Protein AF-A0A5J9UA77-F1 (afdb_monomer)

Mean predicted aligned error: 9.53 Å

Solvent-accessible surface area (backbone atoms only — not comparable to full-atom values): 4554 Å² total; per-residue (Å²): 77,83,51,65,86,88,88,50,75,66,58,54,56,49,48,57,51,51,35,47,75,71,76,45,79,92,43,44,56,68,57,50,50,51,52,45,46,76,74,63,32,78,47,73,47,81,40,73,80,55,71,86,36,55,48,77,50,73,30,78,67,82,69,79,78,77,71,81,78,83,126

Foldseek 3Di:
DQDDDDDDPVVVVVVQVVCVVVVHHDDDPVVVVVVLVVVQFDDWDWAPPPPRDIDIDTHNDDDPPPDPPDD

InterPro domains:
  IPR029063 S-adenosyl-L-methionine-dependent methyltransferase superfamily [G3DSA:3.40.50.150] (5-58)

Secondary structure (DSSP, 8-state):
-----SS-HHHHHHHHHHHHHTT-----HHHHHHHHHHTT-SEEEEEEEETTEEEEEEESS----------

Radius of gyration: 15.51 Å; Cα contacts (8 Å, |Δi|>4): 72; chains: 1; bounding box: 34×34×33 Å

Sequence (71 aa):
AKFTLLVNRDVHAFFDLYIVIVNGIERDEQEWKRISFEAGFRDYKIMPRLGFRSIIEDCATCQPKSSNISH

pLDDT: mean 78.32, std 15.91, range [44.25, 95.94]

Nearest PDB structures (foldseek):
  5icg-assembly1_A-2  TM=7.929E-01  e=3.863E-02  Thalictrum flavum subsp. glaucum
  5icc-assembly1_A  TM=8.130E-01  e=8.113E-02  Thalictrum flavum subsp. glaucum
  6vy1-assembly1_a  TM=3.204E-01  e=6.960E+00  Methanocaldococcus jannaschii DSM 2661

Organism: NCBI:txid38414

Structure (mmCIF, N/CA/C/O backbone):
data_AF-A0A5J9UA77-F1
#
_entry.id   AF-A0A5J9UA77-F1
#
loop_
_atom_site.group_PDB
_atom_site.id
_atom_site.type_symbol
_atom_site.label_atom_id
_atom_site.label_alt_id
_atom_site.label_comp_id
_atom_site.label_asym_id
_atom_site.label_entity_id
_atom_site.label_seq_id
_atom_site.pdbx_PDB_ins_code
_atom_site.Cartn_x
_atom_site.Cartn_y
_atom_site.Cartn_z
_atom_site.occupancy
_atom_site.B_iso_or_equiv
_atom_site.auth_seq_id
_atom_site.auth_comp_id
_atom_site.auth_asym_id
_atom_site.auth_atom_id
_atom_site.pdbx_PDB_model_num
ATOM 1 N N . ALA A 1 1 ? 1.245 -1.971 0.166 1.00 47.47 1 ALA A N 1
ATOM 2 C CA . ALA A 1 1 ? 1.629 -3.227 0.820 1.00 47.47 1 ALA A CA 1
ATOM 3 C C . ALA A 1 1 ? 2.206 -4.121 -0.258 1.00 47.47 1 ALA A C 1
ATOM 5 O O . ALA A 1 1 ? 1.525 -4.316 -1.260 1.00 47.47 1 ALA A O 1
ATOM 6 N N . LYS A 1 2 ? 3.429 -4.633 -0.077 1.00 51.59 2 LYS A N 1
ATOM 7 C CA . LYS A 1 2 ? 4.099 -5.562 -1.006 1.00 51.59 2 LYS A CA 1
ATOM 8 C C . LYS A 1 2 ? 3.513 -6.970 -0.898 1.00 51.59 2 LYS A C 1
ATOM 10 O O . LYS A 1 2 ? 4.204 -7.945 -0.635 1.00 51.59 2 LYS A O 1
ATOM 15 N N . PHE A 1 3 ? 2.200 -7.053 -1.034 1.00 55.91 3 PHE A N 1
ATOM 16 C CA . PHE A 1 3 ? 1.448 -8.291 -1.002 1.00 55.91 3 PHE A CA 1
ATOM 17 C C . PHE A 1 3 ? 0.724 -8.401 -2.330 1.00 55.91 3 PHE A C 1
ATOM 19 O O . PHE A 1 3 ? -0.383 -7.892 -2.472 1.00 55.91 3 PHE A O 1
ATOM 26 N N . THR A 1 4 ? 1.398 -8.992 -3.318 1.00 49.97 4 THR A N 1
ATOM 27 C CA . THR A 1 4 ? 0.877 -10.071 -4.176 1.00 49.97 4 THR A CA 1
ATOM 28 C C . THR A 1 4 ? 2.002 -10.552 -5.101 1.00 49.97 4 THR A C 1
ATOM 30 O O . THR A 1 4 ? 2.493 -9.829 -5.963 1.00 49.97 4 THR A O 1
ATOM 33 N N . LEU A 1 5 ? 2.405 -11.803 -4.883 1.00 55.47 5 LEU A N 1
ATOM 34 C CA . LEU A 1 5 ? 3.231 -12.622 -5.763 1.00 55.47 5 LEU A CA 1
ATOM 35 C C . LEU A 1 5 ? 2.457 -12.990 -7.048 1.00 55.47 5 LEU A C 1
ATOM 37 O O . LEU A 1 5 ? 1.276 -13.316 -6.982 1.00 55.47 5 LEU A O 1
ATOM 41 N N . LEU A 1 6 ? 3.181 -13.048 -8.175 1.00 52.06 6 LEU A N 1
ATOM 42 C CA . LEU A 1 6 ? 2.923 -13.915 -9.344 1.00 52.06 6 LEU A CA 1
ATOM 43 C C . LEU A 1 6 ? 1.746 -13.588 -10.288 1.00 52.06 6 LEU A C 1
ATOM 45 O O . LEU A 1 6 ? 0.962 -14.475 -10.610 1.00 52.06 6 LEU A O 1
ATOM 49 N N . VAL A 1 7 ? 1.667 -12.380 -10.854 1.00 54.41 7 VAL A N 1
ATOM 50 C CA . VAL A 1 7 ? 0.919 -12.221 -12.128 1.00 54.41 7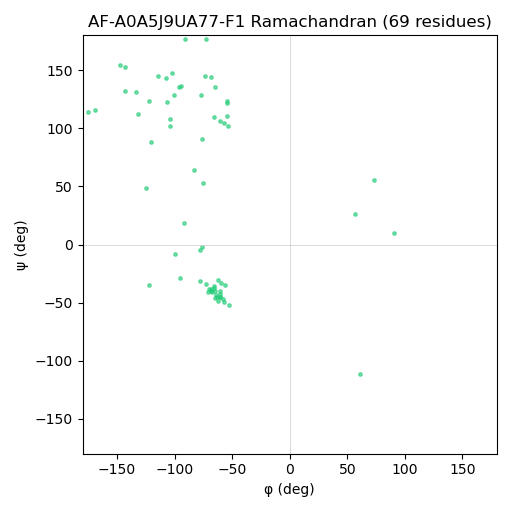 VAL A CA 1
ATOM 51 C C . VAL A 1 7 ? 1.783 -11.649 -13.248 1.00 54.41 7 VAL A C 1
ATOM 53 O O . VAL A 1 7 ? 1.655 -12.087 -14.388 1.00 54.41 7 VAL A O 1
ATOM 56 N N . ASN A 1 8 ? 2.732 -10.753 -12.955 1.00 65.88 8 ASN A N 1
ATOM 57 C CA . ASN A 1 8 ? 3.731 -10.338 -13.939 1.00 65.88 8 ASN A CA 1
ATOM 58 C C . ASN A 1 8 ? 4.853 -9.520 -13.269 1.00 65.88 8 ASN A C 1
ATOM 60 O O . ASN A 1 8 ? 4.584 -8.439 -12.743 1.00 65.88 8 ASN A O 1
ATOM 64 N N . ARG A 1 9 ? 6.099 -10.016 -13.269 1.00 72.75 9 ARG A N 1
ATOM 65 C CA . ARG A 1 9 ? 7.265 -9.287 -12.721 1.00 72.75 9 ARG A CA 1
ATOM 66 C C . ARG A 1 9 ? 7.434 -7.918 -13.387 1.00 72.75 9 ARG A C 1
ATOM 68 O O . ARG A 1 9 ? 7.796 -6.954 -12.719 1.00 72.75 9 ARG A O 1
ATOM 75 N N . ASP A 1 10 ? 7.114 -7.836 -14.673 1.00 79.69 10 ASP A N 1
ATOM 76 C CA . ASP A 1 10 ? 7.297 -6.624 -15.466 1.00 79.69 10 ASP A CA 1
ATOM 77 C C . ASP A 1 10 ? 6.274 -5.546 -15.087 1.00 79.69 10 ASP A C 1
ATOM 79 O O . ASP A 1 10 ? 6.605 -4.365 -15.039 1.00 79.69 10 ASP A O 1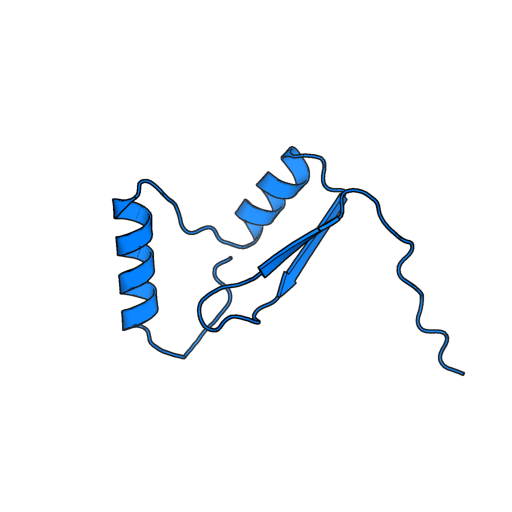
ATOM 83 N N . VAL A 1 11 ? 5.049 -5.942 -14.723 1.00 79.00 11 VAL A N 1
ATOM 84 C CA . VAL A 1 11 ? 4.013 -5.013 -14.241 1.00 79.00 11 VAL A CA 1
ATOM 85 C C . VAL A 1 11 ? 4.382 -4.439 -12.876 1.00 79.00 11 VAL A C 1
ATOM 87 O O . VAL A 1 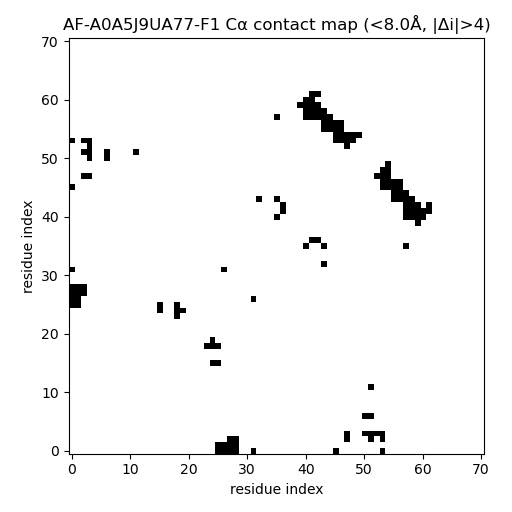11 ? 4.189 -3.246 -12.656 1.00 79.00 11 VAL A O 1
ATOM 90 N N . HIS A 1 12 ? 4.937 -5.253 -11.973 1.00 76.88 12 HIS A N 1
ATOM 91 C CA . HIS A 1 12 ? 5.411 -4.761 -10.674 1.00 76.88 12 HIS A CA 1
ATOM 92 C C . HIS A 1 12 ? 6.538 -3.735 -10.858 1.00 76.88 12 HIS A C 1
ATOM 94 O O . HIS A 1 12 ? 6.417 -2.612 -10.381 1.00 76.88 12 HIS A O 1
ATOM 100 N N . ALA A 1 13 ? 7.541 -4.048 -11.685 1.00 83.19 13 ALA A N 1
ATOM 101 C CA . ALA A 1 13 ? 8.619 -3.113 -12.012 1.00 83.19 13 ALA A CA 1
ATOM 102 C C . ALA A 1 13 ? 8.120 -1.824 -12.698 1.00 83.19 13 ALA A C 1
ATOM 104 O O . ALA A 1 13 ? 8.600 -0.731 -12.393 1.00 83.19 13 ALA A O 1
ATOM 105 N N . PHE A 1 14 ? 7.143 -1.931 -13.606 1.00 85.06 14 PHE A N 1
ATOM 106 C CA . PHE A 1 14 ? 6.536 -0.771 -14.259 1.00 85.06 14 PHE A CA 1
ATOM 107 C C . PHE A 1 14 ? 5.812 0.133 -13.257 1.00 85.06 14 PHE A C 1
ATOM 109 O O . PHE 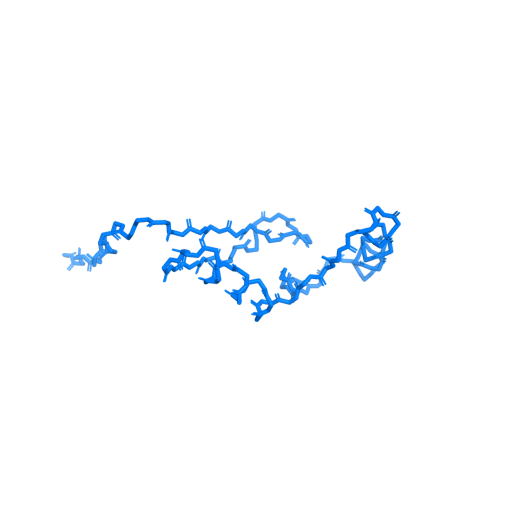A 1 14 ? 5.974 1.350 -13.315 1.00 85.06 14 PHE A O 1
ATOM 116 N N . PHE A 1 15 ? 5.028 -0.436 -12.335 1.00 83.00 15 PHE A N 1
ATOM 117 C CA . PHE A 1 15 ? 4.319 0.355 -11.330 1.00 83.00 15 PHE A CA 1
ATOM 118 C C . PHE A 1 15 ? 5.257 0.971 -10.296 1.00 83.00 15 PHE A C 1
ATOM 120 O O . PHE A 1 15 ? 5.045 2.129 -9.944 1.00 83.00 15 PHE A O 1
ATOM 127 N N . ASP A 1 16 ? 6.304 0.263 -9.874 1.00 82.50 16 ASP A N 1
ATOM 128 C CA . ASP A 1 16 ? 7.336 0.819 -8.994 1.00 82.50 16 ASP A CA 1
ATOM 129 C C . ASP A 1 16 ? 7.981 2.054 -9.631 1.00 82.50 16 ASP A C 1
ATOM 131 O O . ASP A 1 16 ? 8.056 3.114 -9.007 1.00 82.50 16 ASP A O 1
ATOM 135 N N . LEU A 1 17 ? 8.356 1.964 -10.911 1.00 88.19 17 LEU A N 1
ATOM 136 C CA . LEU A 1 17 ? 8.890 3.102 -11.655 1.00 88.19 17 LEU A CA 1
ATOM 137 C C . LEU A 1 17 ? 7.849 4.220 -11.826 1.00 88.19 17 LEU A C 1
ATOM 139 O O . LEU A 1 17 ? 8.151 5.390 -11.595 1.00 88.19 17 LEU A O 1
ATOM 143 N N . TYR A 1 18 ? 6.620 3.878 -12.217 1.00 88.94 18 TYR A N 1
ATOM 144 C CA . TYR A 1 18 ? 5.544 4.843 -12.447 1.00 88.94 18 TYR A CA 1
ATOM 145 C C . TYR A 1 18 ? 5.203 5.645 -11.185 1.00 88.94 18 TYR A C 1
ATOM 147 O O . TYR A 1 18 ? 5.037 6.862 -11.252 1.00 88.94 18 TYR A O 1
ATOM 155 N N . ILE A 1 19 ? 5.131 4.982 -10.028 1.00 88.62 19 ILE A N 1
ATOM 156 C CA . ILE A 1 19 ? 4.846 5.628 -8.745 1.00 88.62 19 ILE A CA 1
ATOM 157 C C . ILE A 1 19 ? 5.981 6.577 -8.346 1.00 88.62 19 ILE A C 1
ATOM 159 O O . ILE A 1 19 ? 5.694 7.674 -7.876 1.00 88.62 19 ILE A O 1
ATOM 163 N N . VAL A 1 20 ? 7.242 6.226 -8.613 1.00 89.69 20 VAL A N 1
ATOM 164 C CA . VAL A 1 20 ? 8.385 7.129 -8.389 1.00 89.69 20 VAL A CA 1
ATOM 165 C C . VAL A 1 20 ? 8.320 8.366 -9.293 1.00 89.69 20 VAL A C 1
ATOM 167 O O . VAL A 1 20 ? 8.588 9.468 -8.821 1.00 89.69 20 VAL A O 1
ATOM 170 N N . ILE A 1 21 ? 7.911 8.219 -10.562 1.00 94.19 21 ILE A N 1
ATOM 171 C CA . ILE A 1 21 ? 7.778 9.346 -11.511 1.00 94.19 21 ILE A CA 1
ATOM 172 C C . ILE A 1 21 ? 6.777 10.401 -11.013 1.00 94.19 21 ILE A C 1
ATOM 174 O O . ILE A 1 21 ? 6.967 11.589 -11.259 1.00 94.19 21 ILE A O 1
ATOM 178 N N . VAL A 1 22 ? 5.726 9.991 -10.298 1.00 93.69 22 VAL A N 1
ATOM 179 C CA . VAL A 1 22 ? 4.728 10.908 -9.718 1.00 93.69 22 VAL A CA 1
ATOM 180 C C . VAL A 1 22 ? 5.059 11.331 -8.279 1.00 93.69 22 VAL A C 1
ATOM 182 O O . VAL A 1 22 ? 4.174 11.778 -7.552 1.00 93.69 22 VAL A O 1
ATOM 185 N N . ASN A 1 23 ? 6.318 11.180 -7.850 1.00 93.50 23 ASN A N 1
ATOM 186 C CA . ASN A 1 23 ? 6.796 11.430 -6.483 1.00 93.50 23 ASN A CA 1
ATOM 187 C C . ASN A 1 23 ? 6.045 10.628 -5.400 1.00 93.50 23 ASN A C 1
ATOM 189 O O . ASN A 1 23 ? 5.954 11.042 -4.243 1.00 93.50 23 ASN A O 1
ATOM 193 N N . GLY A 1 24 ? 5.492 9.475 -5.767 1.00 89.75 24 GLY A N 1
ATOM 194 C CA . GLY A 1 24 ? 4.913 8.512 -4.842 1.00 89.75 24 GLY A CA 1
ATOM 195 C C . GLY A 1 24 ? 5.935 7.479 -4.365 1.00 89.75 24 GLY A C 1
ATOM 196 O O . GLY A 1 24 ? 7.083 7.440 -4.805 1.00 89.75 24 GLY A O 1
ATOM 197 N N . ILE A 1 25 ? 5.496 6.604 -3.460 1.00 87.00 25 ILE A N 1
ATOM 198 C CA . ILE A 1 25 ? 6.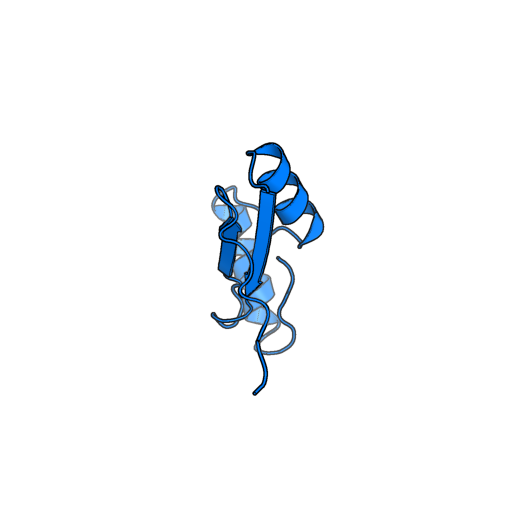310 5.510 -2.924 1.00 87.00 25 ILE A CA 1
ATOM 199 C C . ILE A 1 25 ? 5.447 4.265 -2.698 1.00 87.00 25 ILE A C 1
ATOM 201 O O . ILE A 1 25 ? 4.361 4.340 -2.113 1.00 87.00 25 ILE A O 1
ATOM 205 N N . GLU A 1 26 ? 5.930 3.113 -3.164 1.00 86.81 26 GLU A N 1
ATOM 206 C CA . GLU A 1 26 ? 5.359 1.820 -2.797 1.00 86.81 26 GLU A CA 1
ATOM 207 C C . GLU A 1 26 ? 5.832 1.441 -1.387 1.00 86.81 26 GLU A C 1
ATOM 209 O O . GLU A 1 26 ? 7.023 1.461 -1.087 1.00 86.81 26 GLU A O 1
ATOM 214 N N . ARG A 1 27 ? 4.890 1.089 -0.511 1.00 89.56 27 ARG A N 1
ATOM 215 C CA . ARG A 1 27 ? 5.164 0.747 0.891 1.00 89.56 27 ARG A CA 1
ATOM 216 C C . ARG A 1 27 ? 4.848 -0.704 1.193 1.00 89.56 27 ARG A C 1
ATOM 218 O O . ARG A 1 27 ? 3.856 -1.249 0.686 1.00 89.56 27 ARG A O 1
ATOM 225 N N . ASP A 1 28 ? 5.646 -1.309 2.063 1.00 88.69 28 ASP A N 1
ATOM 226 C CA . ASP A 1 28 ? 5.331 -2.608 2.647 1.00 88.69 28 ASP A CA 1
ATOM 227 C C . ASP A 1 28 ? 4.198 -2.508 3.685 1.00 88.69 28 ASP A C 1
ATOM 229 O O . ASP A 1 28 ? 3.618 -1.447 3.918 1.00 88.69 28 ASP A O 1
ATOM 233 N N . GLU A 1 29 ? 3.794 -3.648 4.235 1.00 89.62 29 GLU A N 1
ATOM 234 C CA . GLU A 1 29 ? 2.725 -3.689 5.234 1.00 89.62 29 GLU A CA 1
ATOM 235 C C . GLU A 1 29 ? 3.096 -2.986 6.547 1.00 89.62 29 GLU A C 1
ATOM 237 O O . GLU A 1 29 ? 2.230 -2.355 7.148 1.00 89.62 29 GLU A O 1
ATOM 242 N N . GLN A 1 30 ? 4.351 -3.063 6.993 1.00 91.56 30 GLN A N 1
ATOM 243 C CA . GLN A 1 30 ? 4.766 -2.474 8.267 1.00 91.56 30 GLN A CA 1
ATOM 244 C C . GLN A 1 30 ? 4.719 -0.949 8.205 1.00 91.56 30 GLN A C 1
ATOM 246 O O . GLN A 1 30 ? 4.289 -0.298 9.158 1.00 91.56 30 GLN A O 1
ATOM 251 N N . GLU A 1 31 ? 5.109 -0.373 7.072 1.00 94.56 31 GLU A N 1
ATOM 252 C CA . GLU A 1 31 ? 5.061 1.071 6.892 1.00 94.56 31 GLU A CA 1
ATOM 253 C C . GLU A 1 31 ? 3.621 1.584 6.762 1.00 94.56 31 GLU A C 1
ATOM 255 O O . GLU A 1 31 ? 3.277 2.589 7.385 1.00 94.56 31 GLU A O 1
ATOM 260 N N . TRP A 1 32 ? 2.752 0.866 6.036 1.00 93.19 32 TRP A N 1
ATOM 261 C CA . TRP A 1 32 ? 1.318 1.183 6.007 1.00 93.19 32 TRP A CA 1
ATOM 262 C C . TRP A 1 32 ? 0.688 1.089 7.395 1.00 93.19 32 TRP A C 1
ATOM 264 O O . TRP A 1 32 ? 0.005 2.021 7.809 1.00 93.19 32 TRP A O 1
ATOM 274 N N . LYS A 1 33 ? 0.993 0.023 8.143 1.00 91.25 33 LYS A N 1
ATOM 275 C CA . LYS A 1 33 ? 0.567 -0.145 9.534 1.00 91.25 33 LYS A CA 1
ATOM 276 C C . LYS A 1 33 ? 0.945 1.070 10.376 1.00 91.25 33 LYS A C 1
ATOM 278 O O . LYS A 1 33 ? 0.089 1.637 11.048 1.00 91.25 33 LYS A O 1
ATOM 283 N N . ARG A 1 34 ? 2.217 1.476 10.334 1.00 94.56 34 ARG A N 1
ATOM 284 C CA . ARG A 1 34 ? 2.719 2.619 11.106 1.00 94.56 34 ARG A CA 1
ATOM 285 C C . ARG A 1 34 ? 1.934 3.894 10.791 1.00 94.56 34 ARG A C 1
ATOM 287 O O . ARG A 1 34 ? 1.465 4.545 11.715 1.00 94.56 34 ARG A O 1
ATOM 294 N N . ILE A 1 35 ? 1.753 4.212 9.508 1.00 94.75 35 ILE A N 1
ATOM 295 C CA . ILE A 1 35 ? 1.042 5.422 9.066 1.00 94.75 35 ILE A CA 1
ATOM 296 C C . ILE A 1 35 ? -0.430 5.392 9.498 1.00 94.75 35 ILE A C 1
ATOM 298 O O . ILE A 1 35 ? -0.927 6.396 10.004 1.00 94.75 35 ILE A O 1
ATOM 302 N N . SER A 1 36 ? -1.116 4.252 9.357 1.00 93.12 36 SER A N 1
ATOM 303 C CA . SER A 1 36 ? -2.507 4.109 9.806 1.00 93.12 36 SER A CA 1
ATOM 304 C C . SER A 1 36 ? -2.640 4.344 11.317 1.00 93.12 36 SER A C 1
ATOM 306 O O . SER A 1 36 ? -3.509 5.098 11.756 1.00 93.12 36 SER A O 1
ATOM 308 N N . PHE A 1 37 ? -1.754 3.766 12.133 1.00 93.06 37 PHE A N 1
ATOM 309 C CA . PHE A 1 37 ? -1.784 3.983 13.584 1.00 93.06 37 PHE A CA 1
ATOM 310 C C . PHE A 1 37 ? -1.430 5.423 13.979 1.00 93.06 37 PHE A C 1
ATOM 312 O O . PHE A 1 37 ? -2.093 5.994 14.843 1.00 93.06 37 PHE A O 1
ATOM 319 N N . GLU A 1 38 ? -0.437 6.038 13.332 1.00 95.94 38 GLU A N 1
ATOM 320 C CA . GLU A 1 38 ? -0.084 7.450 13.553 1.00 95.94 38 GLU A CA 1
ATOM 321 C C . GLU A 1 38 ? -1.224 8.407 13.178 1.00 95.94 38 GLU A C 1
ATOM 323 O O . GLU A 1 38 ? -1.389 9.444 13.817 1.00 95.94 38 GLU A O 1
ATOM 328 N N . ALA A 1 39 ? -2.054 8.042 12.198 1.00 93.75 39 ALA A N 1
ATOM 329 C CA . ALA A 1 39 ? -3.251 8.789 11.820 1.00 93.75 39 ALA A CA 1
ATOM 330 C C . ALA A 1 39 ? -4.440 8.604 12.792 1.00 93.75 39 ALA A C 1
ATOM 332 O O . ALA A 1 39 ? -5.482 9.234 12.608 1.00 93.75 39 ALA A O 1
ATOM 333 N N . GLY A 1 40 ? -4.305 7.770 13.831 1.00 92.69 40 GLY A N 1
ATOM 334 C CA . GLY A 1 40 ? -5.330 7.558 14.860 1.00 92.69 40 GLY A CA 1
ATOM 335 C C . GLY A 1 40 ? -6.321 6.428 14.565 1.00 92.69 40 GLY A C 1
ATOM 336 O O . GLY A 1 40 ? -7.309 6.277 15.293 1.00 92.69 40 GLY A O 1
ATOM 337 N N . PHE A 1 41 ? -6.078 5.613 13.534 1.00 91.88 41 PHE A N 1
ATOM 338 C CA . PHE A 1 41 ? -6.865 4.403 13.297 1.00 91.88 41 PHE A CA 1
ATOM 339 C C . PHE A 1 41 ? -6.511 3.312 14.314 1.00 91.88 41 P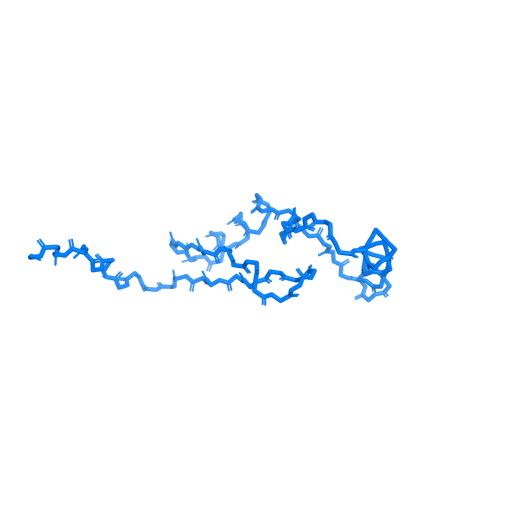HE A C 1
ATOM 341 O O . PHE A 1 41 ? -5.367 3.189 14.754 1.00 91.88 41 PHE A O 1
ATOM 348 N N . ARG A 1 42 ? -7.511 2.520 14.721 1.00 89.06 42 ARG A N 1
ATOM 349 C CA . ARG A 1 42 ? -7.351 1.511 15.788 1.00 89.06 42 ARG A CA 1
ATOM 350 C C . ARG A 1 42 ? -7.047 0.113 15.279 1.00 89.06 42 ARG A C 1
ATOM 352 O O . ARG A 1 42 ? -6.442 -0.680 15.992 1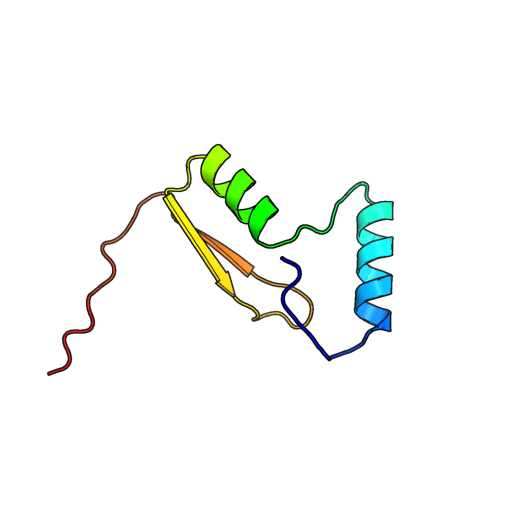.00 89.06 42 ARG A O 1
ATOM 359 N N . ASP A 1 43 ? -7.522 -0.197 14.086 1.00 90.25 43 ASP A N 1
ATOM 360 C CA . ASP A 1 43 ? -7.304 -1.471 13.414 1.00 90.25 43 ASP A CA 1
ATOM 361 C C . ASP A 1 43 ? -7.239 -1.193 11.912 1.00 90.25 43 ASP A C 1
ATOM 363 O O . ASP A 1 43 ? -7.809 -0.203 11.440 1.00 90.25 43 ASP A O 1
ATOM 367 N N . TYR A 1 44 ? -6.562 -2.059 11.171 1.00 89.44 44 TYR A N 1
ATOM 368 C CA . TYR A 1 44 ? -6.512 -1.992 9.717 1.00 89.44 44 TYR A CA 1
ATOM 369 C C . TYR A 1 44 ? -6.519 -3.404 9.139 1.00 89.44 44 TYR A C 1
ATOM 371 O O . TYR A 1 44 ? -6.069 -4.365 9.768 1.00 89.44 44 TYR A O 1
ATOM 379 N N . LYS A 1 45 ? -7.022 -3.540 7.917 1.00 89.50 45 LYS A N 1
ATOM 380 C CA . LYS A 1 45 ? -7.032 -4.808 7.190 1.00 89.50 45 LYS A CA 1
ATOM 381 C C . LYS A 1 45 ? -6.549 -4.596 5.767 1.00 89.50 45 LYS A C 1
ATOM 383 O O . LYS A 1 45 ? -7.038 -3.718 5.065 1.00 89.50 45 LYS A O 1
ATOM 388 N N . ILE A 1 46 ? -5.621 -5.440 5.326 1.00 88.88 46 ILE A N 1
ATOM 389 C CA . ILE A 1 46 ? -5.128 -5.448 3.946 1.00 88.88 46 ILE A CA 1
ATOM 390 C C . ILE A 1 46 ? -5.813 -6.583 3.186 1.00 88.88 46 ILE A C 1
ATOM 392 O O . ILE A 1 46 ? -5.818 -7.729 3.636 1.00 88.88 46 ILE A O 1
ATOM 396 N N . MET A 1 47 ? -6.393 -6.276 2.027 1.00 87.00 47 MET A N 1
ATOM 397 C CA . MET A 1 47 ? -7.053 -7.256 1.165 1.00 87.00 47 MET A CA 1
ATOM 398 C C . MET A 1 47 ? -6.429 -7.290 -0.241 1.00 87.00 47 MET A C 1
ATOM 400 O O . MET A 1 47 ? -6.463 -6.270 -0.938 1.00 87.00 47 MET A O 1
ATOM 404 N N . PRO A 1 48 ? -5.946 -8.454 -0.722 1.00 77.50 48 PRO A N 1
ATOM 405 C CA . PRO A 1 48 ? -5.387 -8.607 -2.068 1.00 77.50 48 PRO A CA 1
ATOM 406 C C . PRO A 1 48 ? -6.504 -8.828 -3.109 1.00 77.50 48 PRO A C 1
ATOM 408 O O . PRO A 1 48 ? -6.642 -9.902 -3.686 1.00 77.50 48 PRO A O 1
ATOM 411 N N . ARG A 1 49 ? -7.384 -7.834 -3.298 1.00 70.62 49 ARG A N 1
ATOM 412 C CA . ARG A 1 49 ? -8.586 -7.952 -4.156 1.00 70.62 49 ARG A CA 1
ATOM 413 C C . ARG A 1 49 ? -8.430 -7.339 -5.557 1.00 70.62 49 ARG A C 1
ATOM 415 O O . ARG A 1 49 ? -9.317 -7.536 -6.381 1.00 70.62 49 ARG A O 1
ATOM 422 N N . LEU A 1 50 ? -7.339 -6.618 -5.844 1.00 69.69 50 LEU A N 1
ATOM 423 C CA . LEU A 1 50 ? -7.160 -5.828 -7.076 1.00 69.69 50 LEU A CA 1
ATOM 424 C C . LEU A 1 50 ? -5.875 -6.198 -7.845 1.00 69.69 50 LEU A C 1
ATOM 426 O O . LEU A 1 50 ? -5.100 -5.327 -8.243 1.00 69.69 50 LEU A O 1
ATOM 430 N N . GLY A 1 51 ? -5.627 -7.493 -8.064 1.00 74.56 51 GLY A N 1
ATOM 431 C CA . GLY A 1 51 ? -4.451 -7.964 -8.807 1.00 74.56 51 GLY A CA 1
ATOM 432 C C . GLY A 1 51 ? -3.143 -7.556 -8.120 1.00 74.56 51 GLY A C 1
ATOM 433 O O . GLY A 1 51 ? -2.846 -8.036 -7.034 1.00 74.56 51 GLY A O 1
ATOM 434 N N . PHE A 1 52 ? -2.377 -6.650 -8.734 1.00 73.25 52 PHE A N 1
ATOM 435 C CA . PHE A 1 52 ? -1.132 -6.103 -8.167 1.00 73.25 52 PHE A CA 1
ATOM 436 C C . PHE A 1 52 ? -1.363 -5.030 -7.086 1.00 73.25 52 PHE A C 1
ATOM 438 O O . PHE A 1 52 ? -0.408 -4.547 -6.483 1.00 73.25 52 PHE A O 1
ATOM 445 N N . ARG A 1 53 ? -2.616 -4.625 -6.836 1.00 80.06 53 ARG A N 1
ATOM 446 C CA . ARG A 1 53 ? -2.974 -3.649 -5.800 1.00 80.06 53 ARG A CA 1
ATOM 447 C C . ARG A 1 53 ? -3.659 -4.331 -4.623 1.00 80.06 53 ARG A C 1
ATOM 449 O O . ARG A 1 53 ? -4.492 -5.223 -4.783 1.00 80.06 53 ARG A O 1
ATOM 456 N N . SER A 1 54 ? -3.352 -3.828 -3.433 1.00 84.88 54 SER A N 1
ATOM 457 C CA . SER A 1 54 ? -4.075 -4.147 -2.204 1.00 84.88 54 SER A CA 1
ATOM 458 C C . SER A 1 54 ? -5.011 -3.003 -1.824 1.00 84.88 54 SER A C 1
ATOM 460 O O . SER A 1 54 ? -4.693 -1.838 -2.061 1.00 84.88 54 SER A O 1
ATOM 462 N N . ILE A 1 55 ? -6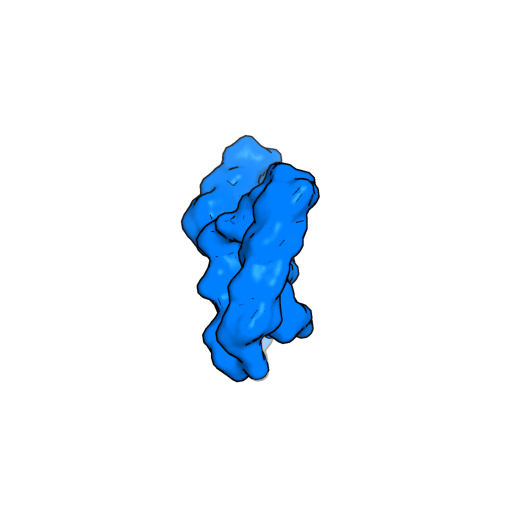.140 -3.339 -1.205 1.00 89.62 55 ILE A N 1
ATOM 463 C CA . ILE A 1 55 ? -7.023 -2.378 -0.533 1.00 89.62 55 ILE A CA 1
ATOM 464 C C . ILE A 1 55 ? -6.668 -2.383 0.952 1.00 89.62 55 ILE A C 1
ATOM 466 O O . ILE A 1 55 ? -6.482 -3.459 1.524 1.00 89.62 55 ILE A O 1
ATOM 470 N N . ILE A 1 56 ? -6.573 -1.199 1.555 1.00 90.94 56 ILE A N 1
ATOM 471 C CA . ILE A 1 56 ? -6.432 -1.023 3.002 1.00 90.94 56 ILE A CA 1
ATOM 472 C C . ILE A 1 56 ? -7.769 -0.510 3.529 1.00 90.94 56 ILE A C 1
ATOM 474 O O . ILE A 1 56 ? -8.273 0.507 3.059 1.00 90.94 56 ILE A O 1
ATOM 478 N N . GLU A 1 57 ? -8.353 -1.243 4.469 1.00 91.38 57 GLU A N 1
ATOM 479 C CA . GLU A 1 57 ? -9.542 -0.840 5.213 1.00 91.38 57 GLU A CA 1
ATOM 480 C C . GLU A 1 57 ? -9.103 -0.408 6.612 1.00 91.38 57 GLU A C 1
ATOM 482 O O . GLU A 1 57 ? -8.716 -1.253 7.420 1.00 91.38 57 GLU A O 1
ATOM 487 N N . ASP A 1 58 ? -9.148 0.894 6.893 1.00 92.00 58 ASP A N 1
ATOM 488 C CA . ASP A 1 58 ? -8.822 1.444 8.207 1.00 92.00 58 ASP A CA 1
ATOM 489 C C . ASP A 1 58 ? -10.083 1.626 9.064 1.00 92.00 58 ASP A C 1
ATOM 491 O O . ASP A 1 58 ? -11.120 2.123 8.617 1.00 92.00 58 ASP A O 1
ATOM 495 N N . CYS A 1 59 ? -9.992 1.244 10.335 1.00 88.00 59 CYS A N 1
ATOM 496 C CA . CYS A 1 59 ? -11.095 1.303 11.281 1.00 88.00 59 CYS A CA 1
ATOM 497 C C . CYS A 1 59 ? -10.917 2.483 12.249 1.00 88.00 59 CYS A C 1
ATOM 499 O O . CYS A 1 59 ? -10.145 2.421 13.210 1.00 88.00 59 CYS A O 1
ATOM 501 N N . ALA A 1 60 ? -11.652 3.574 12.007 1.00 78.81 60 ALA A N 1
ATOM 502 C CA . ALA A 1 60 ? -11.676 4.745 12.895 1.00 78.81 60 ALA A CA 1
ATOM 503 C C . ALA A 1 60 ? -12.554 4.515 14.136 1.00 78.81 60 ALA A C 1
ATOM 505 O O . ALA A 1 60 ? -12.286 5.034 15.224 1.00 78.81 60 ALA A O 1
ATOM 506 N N . THR A 1 61 ? -13.605 3.702 13.989 1.00 71.06 61 THR A N 1
ATOM 507 C CA . THR A 1 61 ? -14.449 3.261 15.098 1.00 71.06 61 THR A CA 1
ATOM 508 C C . THR A 1 61 ? -14.653 1.755 15.031 1.00 71.06 61 THR A C 1
ATOM 510 O O . THR A 1 61 ? -15.281 1.252 14.108 1.00 71.06 61 THR A O 1
ATOM 513 N N . CYS A 1 62 ? -14.094 1.015 15.992 1.00 61.41 62 CYS A N 1
ATOM 514 C CA . CYS A 1 62 ? -14.323 -0.424 16.082 1.00 61.41 62 CYS A CA 1
ATOM 515 C C . CYS A 1 62 ? -15.819 -0.685 16.279 1.00 61.41 62 CYS A C 1
ATOM 517 O O . CYS A 1 62 ? -16.328 -0.489 17.382 1.00 61.41 62 CYS A O 1
ATOM 519 N N . GLN A 1 63 ? -16.513 -1.158 15.242 1.00 57.22 63 GLN A N 1
ATOM 520 C CA . GLN A 1 63 ? -17.686 -1.985 15.487 1.00 57.22 63 GLN A CA 1
ATOM 521 C C . GLN A 1 63 ? -17.197 -3.275 16.159 1.00 57.22 63 GLN A C 1
ATOM 523 O O . GLN A 1 63 ? -16.152 -3.802 15.754 1.00 57.22 63 GLN A O 1
ATOM 528 N N . PRO A 1 64 ? -17.871 -3.766 17.215 1.00 56.75 64 PRO A N 1
ATOM 529 C CA . PRO A 1 64 ? -17.495 -5.031 17.827 1.00 56.75 64 PRO A CA 1
ATOM 530 C C . PRO A 1 64 ? -17.488 -6.097 16.732 1.00 56.75 64 PRO A C 1
ATOM 532 O O . PRO A 1 64 ? -18.482 -6.260 16.024 1.00 56.75 64 PRO A O 1
ATOM 535 N N . LYS A 1 65 ? -16.349 -6.785 16.556 1.00 58.72 65 LYS A N 1
ATOM 536 C CA . LYS A 1 65 ? -16.256 -7.938 15.654 1.00 58.72 65 LYS A CA 1
ATOM 537 C C . LYS A 1 65 ? -17.358 -8.889 16.107 1.00 58.72 65 LYS A C 1
ATOM 539 O O . LYS A 1 65 ? -17.274 -9.392 17.225 1.00 58.72 65 LYS A O 1
ATOM 544 N N . SER A 1 66 ? -18.409 -9.069 15.302 1.00 55.84 66 SER A N 1
ATOM 545 C CA . SER A 1 66 ? -19.445 -10.050 15.598 1.00 55.84 66 SER A CA 1
ATOM 546 C C . SER A 1 66 ? -18.730 -11.387 15.709 1.00 55.84 66 SER A C 1
ATOM 548 O O . SER A 1 66 ? -18.256 -11.930 14.709 1.00 55.84 66 SER A O 1
ATOM 550 N N . SER A 1 67 ? -18.562 -11.875 16.935 1.00 50.19 67 SER A N 1
ATOM 551 C CA . SER A 1 67 ? -18.142 -13.244 17.166 1.00 50.19 67 SER A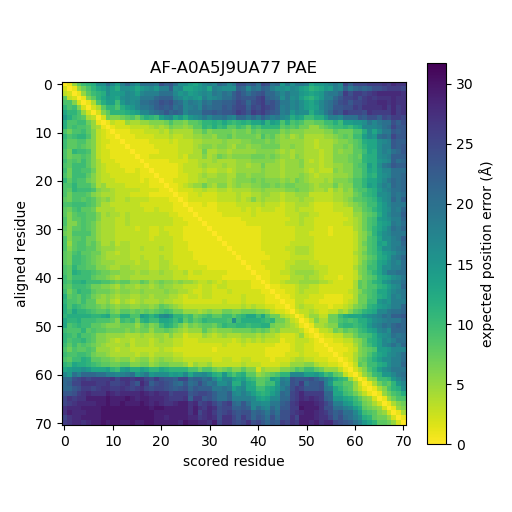 CA 1
ATOM 552 C C . SER A 1 67 ? -19.132 -14.106 16.406 1.00 50.19 67 SER A C 1
ATOM 554 O O . SER A 1 67 ? -20.336 -13.985 16.633 1.00 50.19 67 SER A O 1
ATOM 556 N N . ASN A 1 68 ? -18.635 -14.916 15.476 1.00 48.50 68 ASN A N 1
ATOM 557 C CA . ASN A 1 68 ? -19.433 -15.945 14.837 1.00 48.50 68 ASN A CA 1
ATOM 558 C C . ASN A 1 68 ? -20.049 -16.794 15.954 1.00 48.50 68 ASN A C 1
ATOM 560 O O . ASN A 1 68 ? -19.361 -17.610 16.563 1.00 48.50 68 ASN A O 1
ATOM 564 N N . ILE A 1 69 ? -21.327 -16.567 16.255 1.00 52.94 69 ILE A N 1
ATOM 565 C CA . ILE A 1 69 ? -22.139 -17.526 16.987 1.00 52.94 69 ILE A CA 1
ATOM 566 C C . ILE A 1 69 ? -22.456 -18.591 15.943 1.00 52.94 69 ILE A C 1
ATOM 568 O O . ILE A 1 69 ? -23.387 -18.454 15.154 1.00 52.94 69 ILE A O 1
ATOM 572 N N . SER A 1 70 ? -21.591 -19.599 15.870 1.00 44.97 70 SER A N 1
ATOM 573 C CA . SER A 1 70 ? -21.939 -20.876 15.266 1.00 44.97 70 SER A CA 1
ATOM 574 C C . SER A 1 70 ? -23.015 -21.509 16.145 1.00 44.97 70 SER A C 1
ATOM 576 O O . SER A 1 70 ? -22.729 -21.879 17.286 1.00 44.97 70 SER A O 1
ATOM 578 N N . HIS A 1 71 ? -24.234 -21.565 15.621 1.00 44.25 71 HIS A N 1
ATOM 579 C CA . HIS A 1 71 ? -25.295 -22.445 16.096 1.00 44.25 71 HIS A CA 1
ATOM 580 C C . HIS A 1 71 ? -25.319 -23.702 15.229 1.00 44.25 71 HIS A C 1
ATOM 582 O O . HIS A 1 71 ? -25.038 -23.565 14.014 1.00 44.25 71 HIS A O 1
#